Protein AF-A0A7C5RAL5-F1 (afdb_monomer)

Solvent-accessible surface area (backbone atoms only — not comparable to full-atom values): 3913 Å² total; per-residue (Å²): 115,79,62,61,58,47,51,53,51,34,60,56,54,69,75,54,50,67,74,38,75,48,77,44,75,52,60,93,90,60,52,68,69,60,55,50,54,52,53,54,48,36,29,56,77,69,74,39,43,75,47,76,52,93,61,77,77,62,43,44,38,36,32,34,38,113

Foldseek 3Di:
DVVVVLVVLLVVVVVDDQFDKDKDFADPPDDPVVVVVSNCVSCVVVVWDWDWDDDPDRITMIGIHD

Sequence (66 aa):
MREQIRQQYREYLKQLKPGDWAAIELEEGERKLTVRNRLKRAAQDLGIELEFRRSRGPVIYVQVKK

pLDDT: mean 85.11, std 7.93, range [55.25, 92.94]

Structure (mmCIF, N/CA/C/O backbone):
data_AF-A0A7C5RAL5-F1
#
_entry.id   AF-A0A7C5RAL5-F1
#
loop_
_atom_site.group_PDB
_atom_site.id
_atom_site.type_symbol
_atom_site.label_atom_id
_atom_site.label_alt_id
_atom_site.label_comp_id
_atom_site.label_asym_id
_atom_site.label_entity_id
_atom_site.label_seq_id
_atom_site.pdbx_PDB_ins_code
_atom_site.Cartn_x
_atom_site.Cartn_y
_atom_site.Cartn_z
_atom_site.occupancy
_atom_site.B_iso_or_equiv
_atom_site.auth_seq_id
_atom_site.auth_comp_id
_atom_site.auth_asym_id
_atom_site.auth_atom_id
_atom_site.pdbx_PDB_model_num
ATOM 1 N N . MET A 1 1 ? 4.847 12.274 -14.793 1.00 55.25 1 MET A N 1
ATOM 2 C CA . MET A 1 1 ? 4.797 10.790 -14.800 1.00 55.25 1 MET A CA 1
ATOM 3 C C . MET A 1 1 ? 4.729 10.150 -13.403 1.00 55.25 1 MET A C 1
ATOM 5 O O . MET A 1 1 ? 3.878 9.299 -13.198 1.00 55.25 1 MET A O 1
ATOM 9 N N . ARG A 1 2 ? 5.549 10.536 -12.402 1.00 58.53 2 ARG A N 1
ATOM 10 C CA . ARG A 1 2 ? 5.498 9.910 -11.050 1.00 58.53 2 ARG A CA 1
ATOM 11 C C . ARG A 1 2 ? 4.219 10.199 -10.242 1.00 58.53 2 ARG A C 1
ATOM 13 O O . ARG A 1 2 ? 3.861 9.390 -9.390 1.00 58.53 2 ARG A O 1
ATOM 20 N N . GLU A 1 3 ? 3.560 11.333 -10.473 1.00 61.72 3 GLU A N 1
ATOM 21 C CA . GLU A 1 3 ? 2.333 11.718 -9.752 1.00 61.72 3 GLU A CA 1
ATOM 22 C C . GLU A 1 3 ? 1.084 10.986 -10.250 1.00 61.72 3 GLU A C 1
ATOM 24 O O . GLU A 1 3 ? 0.300 10.530 -9.424 1.00 61.72 3 GLU A O 1
ATOM 29 N N . GLN A 1 4 ? 0.954 10.770 -11.564 1.00 70.56 4 GLN A N 1
ATOM 30 C CA . GLN A 1 4 ? -0.189 10.062 -12.164 1.00 70.56 4 GLN A CA 1
ATOM 31 C C . GLN A 1 4 ? -0.344 8.643 -11.604 1.00 70.56 4 GLN A C 1
ATOM 33 O O . GLN A 1 4 ? -1.423 8.261 -11.164 1.00 70.56 4 GLN A O 1
ATOM 38 N N . ILE A 1 5 ? 0.762 7.901 -11.510 1.00 72.25 5 ILE A N 1
ATOM 39 C CA . ILE A 1 5 ? 0.767 6.541 -10.954 1.00 72.25 5 ILE A CA 1
ATOM 40 C C . ILE A 1 5 ? 0.349 6.546 -9.473 1.00 72.25 5 ILE A C 1
ATOM 42 O O . ILE A 1 5 ? -0.352 5.655 -9.003 1.00 72.25 5 ILE A O 1
ATOM 46 N N . ARG A 1 6 ? 0.755 7.564 -8.703 1.00 70.50 6 ARG A N 1
ATOM 47 C CA . ARG A 1 6 ? 0.374 7.668 -7.286 1.00 70.50 6 ARG A CA 1
ATOM 48 C C . ARG A 1 6 ? -1.120 7.926 -7.126 1.00 70.50 6 ARG A C 1
ATOM 50 O O . ARG A 1 6 ? -1.732 7.370 -6.217 1.00 70.50 6 ARG A O 1
ATOM 57 N N . GLN A 1 7 ? -1.683 8.773 -7.981 1.00 76.94 7 GLN A N 1
ATOM 58 C CA . GLN A 1 7 ? -3.102 9.091 -7.949 1.00 76.94 7 GLN A CA 1
ATOM 59 C C . GLN A 1 7 ? -3.955 7.860 -8.269 1.00 76.94 7 GLN A C 1
ATOM 61 O O . GLN A 1 7 ? -4.882 7.579 -7.517 1.00 76.94 7 GLN A O 1
ATOM 66 N N . GLN A 1 8 ? -3.556 7.059 -9.262 1.00 80.81 8 GLN A N 1
ATOM 67 C CA . GLN A 1 8 ? -4.198 5.775 -9.571 1.00 80.81 8 GLN A CA 1
ATOM 68 C C . GLN A 1 8 ? -4.198 4.823 -8.366 1.00 80.81 8 GLN A C 1
ATOM 70 O O . GLN A 1 8 ? -5.243 4.294 -7.996 1.00 80.81 8 GLN A O 1
ATOM 75 N N . TYR A 1 9 ? -3.056 4.658 -7.686 1.00 79.94 9 TYR A N 1
ATOM 76 C CA . TYR A 1 9 ? -3.000 3.817 -6.485 1.00 79.94 9 TYR A CA 1
ATOM 77 C C . TYR A 1 9 ? -3.853 4.363 -5.336 1.00 79.94 9 TYR A C 1
ATOM 79 O O . TYR A 1 9 ? -4.465 3.580 -4.616 1.00 79.94 9 TYR A O 1
ATOM 87 N N . ARG A 1 10 ? -3.928 5.686 -5.150 1.00 75.88 10 ARG A N 1
ATOM 88 C CA . ARG A 1 10 ? -4.815 6.282 -4.138 1.00 75.88 10 ARG A CA 1
ATOM 89 C C . ARG A 1 10 ? -6.287 6.047 -4.467 1.00 75.88 10 ARG A C 1
ATOM 91 O O . ARG A 1 10 ? -7.043 5.700 -3.570 1.00 75.88 10 ARG A O 1
ATOM 98 N N . GLU A 1 11 ? -6.700 6.249 -5.715 1.00 83.31 11 GLU A N 1
ATOM 99 C CA . GLU A 1 11 ? -8.084 6.016 -6.148 1.00 83.31 11 GLU A CA 1
ATOM 100 C C . GLU A 1 11 ? -8.479 4.549 -5.992 1.00 83.31 11 GLU A C 1
ATOM 102 O O . GLU A 1 11 ? -9.557 4.264 -5.477 1.00 83.31 11 GLU A O 1
ATOM 107 N N . TYR A 1 12 ? -7.574 3.632 -6.329 1.00 83.12 12 TYR A N 1
ATOM 108 C C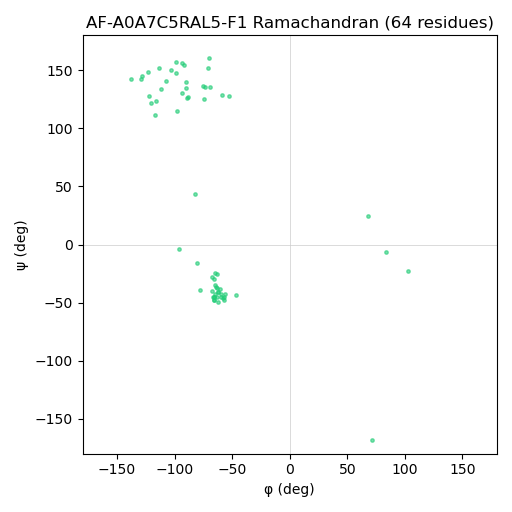A . TYR A 1 12 ? -7.762 2.205 -6.106 1.00 83.12 12 TYR A CA 1
ATOM 109 C C . TYR A 1 12 ? -7.890 1.862 -4.613 1.00 83.12 12 TYR A C 1
ATOM 111 O O . TYR A 1 12 ? -8.849 1.214 -4.205 1.00 83.12 12 TYR A O 1
ATOM 119 N N . LEU A 1 13 ? -6.977 2.356 -3.766 1.00 81.06 13 LEU A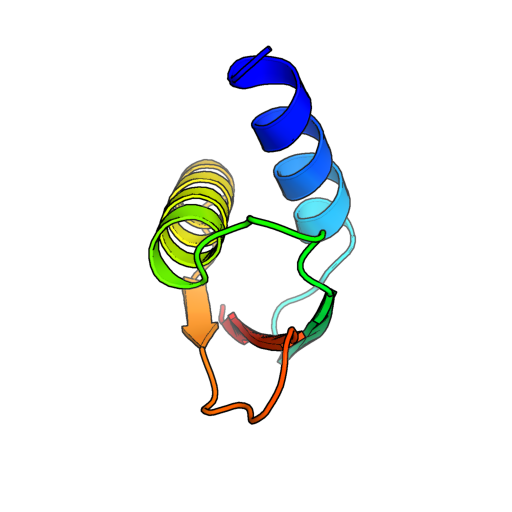 N 1
ATOM 120 C CA . LEU A 1 13 ? -7.012 2.094 -2.322 1.00 81.06 13 LEU A CA 1
ATOM 121 C C . LEU A 1 13 ? -8.229 2.720 -1.623 1.00 81.06 13 LEU A C 1
ATOM 123 O O . LEU A 1 13 ? -8.708 2.154 -0.649 1.00 81.06 13 LEU A O 1
ATOM 127 N N . LYS A 1 14 ? -8.761 3.846 -2.117 1.00 81.75 14 LYS A N 1
ATOM 128 C CA . LYS A 1 14 ? -9.989 4.469 -1.585 1.00 81.75 14 LYS A CA 1
ATOM 129 C C . LYS A 1 14 ? -11.231 3.592 -1.734 1.00 81.75 14 LYS A C 1
ATOM 131 O O . LYS A 1 14 ? -12.190 3.785 -0.993 1.00 81.75 14 LYS A O 1
ATOM 136 N N . GLN A 1 15 ? -11.239 2.682 -2.706 1.00 84.00 15 GLN A N 1
ATOM 137 C CA . GLN A 1 15 ? -12.356 1.761 -2.919 1.00 84.00 15 GLN A CA 1
ATOM 138 C C . GLN A 1 15 ? -12.312 0.570 -1.954 1.00 84.00 15 GLN A C 1
ATOM 140 O O . GLN A 1 15 ? -13.320 -0.113 -1.789 1.00 84.00 15 GLN A O 1
ATOM 145 N N . LEU A 1 16 ? -11.168 0.337 -1.307 1.00 82.94 16 LEU A N 1
ATOM 146 C CA . LEU A 1 16 ? -10.968 -0.761 -0.372 1.00 82.94 16 LEU A CA 1
ATOM 147 C C . LEU A 1 16 ? -11.328 -0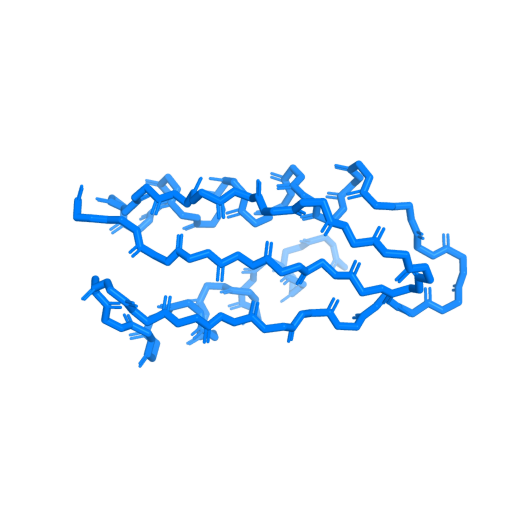.331 1.050 1.00 82.94 16 LEU A C 1
ATOM 149 O O . LEU A 1 16 ? -10.997 0.767 1.502 1.00 82.94 16 LEU A O 1
ATOM 153 N N . LYS A 1 17 ? -11.979 -1.229 1.781 1.00 82.94 17 LYS A N 1
ATOM 154 C CA . LYS A 1 17 ? -12.300 -1.075 3.198 1.00 82.94 17 LYS A CA 1
ATOM 155 C C . LYS A 1 17 ? -11.282 -1.823 4.063 1.00 82.94 17 LYS A C 1
ATOM 157 O O . LYS A 1 17 ? -10.661 -2.782 3.603 1.00 82.94 17 LYS A O 1
ATOM 162 N N . PRO A 1 18 ? -11.114 -1.440 5.341 1.00 84.38 18 PRO A N 1
ATOM 163 C CA . PRO A 1 18 ? -10.337 -2.239 6.282 1.00 84.38 18 PRO A CA 1
ATOM 164 C C . PRO A 1 18 ? -10.822 -3.694 6.311 1.00 84.38 18 PRO A C 1
ATOM 166 O O . PRO A 1 18 ? -12.009 -3.951 6.502 1.00 84.38 18 PRO A O 1
ATOM 169 N N . GLY A 1 19 ? -9.899 -4.637 6.130 1.00 85.56 19 GLY A N 1
ATOM 170 C CA . GLY A 1 19 ? -10.178 -6.067 5.990 1.00 85.56 19 GLY A CA 1
ATOM 171 C C . GLY A 1 19 ? -10.099 -6.581 4.552 1.00 85.56 19 GLY A C 1
ATOM 172 O O . GLY A 1 19 ? -9.820 -7.771 4.373 1.00 85.56 19 GLY A O 1
ATOM 173 N N . ASP A 1 20 ? -10.253 -5.703 3.557 1.00 87.25 20 ASP A N 1
ATOM 174 C CA . ASP A 1 20 ? -10.230 -6.074 2.144 1.00 87.25 20 ASP A CA 1
ATOM 175 C C . ASP A 1 20 ? -8.832 -6.472 1.676 1.00 87.25 20 ASP A C 1
ATOM 177 O O . ASP A 1 20 ? -7.799 -6.002 2.169 1.00 87.25 20 ASP A O 1
ATOM 181 N N . TRP A 1 21 ? -8.823 -7.342 0.672 1.00 88.00 21 TRP A N 1
ATOM 182 C CA . TRP A 1 21 ? -7.625 -7.810 -0.001 1.00 88.00 21 TRP A CA 1
ATOM 183 C C . TRP A 1 21 ? -7.530 -7.196 -1.390 1.00 88.00 21 TRP A C 1
ATOM 185 O O . TRP A 1 21 ? -8.519 -7.108 -2.111 1.00 88.00 21 TRP A O 1
ATOM 195 N N . ALA A 1 22 ? -6.314 -6.837 -1.781 1.00 87.25 22 ALA A N 1
ATOM 196 C CA . ALA A 1 22 ? -5.997 -6.393 -3.124 1.00 87.25 22 ALA A CA 1
ATOM 197 C C . ALA A 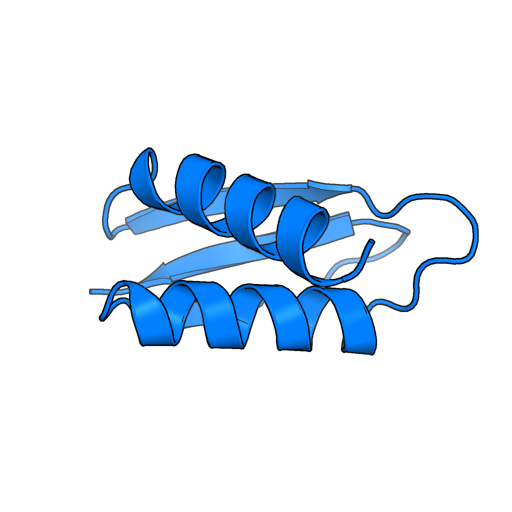1 22 ? -4.803 -7.162 -3.688 1.00 87.25 22 ALA A C 1
ATOM 199 O O . ALA A 1 22 ? -3.831 -7.468 -2.988 1.00 87.25 22 ALA A O 1
ATOM 200 N N . ALA A 1 23 ? -4.892 -7.457 -4.980 1.00 89.88 23 ALA A N 1
ATOM 201 C CA . ALA A 1 23 ? -3.842 -8.074 -5.769 1.00 89.88 23 ALA A CA 1
ATOM 202 C C . ALA A 1 23 ? -3.410 -7.077 -6.839 1.00 89.88 23 ALA A C 1
ATOM 204 O O . ALA A 1 23 ? -4.234 -6.572 -7.595 1.00 89.88 23 ALA A O 1
ATOM 205 N N . ILE A 1 24 ? -2.121 -6.766 -6.860 1.00 89.62 24 ILE A N 1
ATOM 206 C CA . ILE A 1 24 ? -1.551 -5.776 -7.766 1.00 89.62 24 ILE A CA 1
ATOM 207 C C . ILE A 1 24 ? -0.564 -6.498 -8.658 1.00 89.62 24 ILE A C 1
ATOM 209 O O . ILE A 1 24 ? 0.469 -6.977 -8.182 1.00 89.62 24 ILE A O 1
ATOM 213 N N . GLU A 1 25 ? -0.914 -6.600 -9.931 1.00 89.88 25 GLU A N 1
ATOM 214 C CA . GLU A 1 25 ? -0.027 -7.096 -10.972 1.00 89.88 25 GLU A CA 1
ATOM 215 C C . GLU A 1 25 ? 1.008 -6.026 -11.319 1.00 89.88 25 GLU A C 1
ATOM 217 O O . GLU A 1 25 ? 0.708 -4.836 -11.387 1.00 89.88 25 GLU A O 1
ATOM 222 N N . LEU A 1 26 ? 2.256 -6.456 -11.454 1.00 88.25 26 LEU A N 1
ATOM 223 C CA . LEU A 1 26 ? 3.369 -5.622 -11.864 1.00 88.25 26 LEU A CA 1
ATOM 224 C C . LEU A 1 26 ? 3.494 -5.669 -13.373 1.00 88.25 26 LEU A C 1
ATOM 226 O O . LEU A 1 26 ? 3.519 -6.753 -13.958 1.00 88.25 26 LEU A O 1
ATOM 230 N N . GLU A 1 27 ? 3.681 -4.499 -13.967 1.00 87.50 27 GLU A N 1
ATOM 231 C CA . GLU A 1 27 ? 4.052 -4.405 -15.370 1.00 87.50 27 GLU A CA 1
ATOM 232 C C . GLU A 1 27 ? 5.492 -4.888 -15.601 1.00 87.50 27 GLU A C 1
ATOM 234 O O . GLU A 1 27 ? 6.329 -4.962 -14.688 1.00 87.50 27 GLU A O 1
ATOM 239 N N . GLU A 1 28 ? 5.795 -5.226 -16.852 1.00 82.06 28 GLU A N 1
ATOM 240 C CA . GLU A 1 28 ? 7.120 -5.682 -17.251 1.00 82.06 28 GLU A CA 1
ATOM 241 C C . GLU A 1 28 ? 8.184 -4.613 -16.943 1.00 82.06 28 GLU A C 1
ATOM 243 O O . GLU A 1 28 ? 8.050 -3.436 -17.274 1.00 82.06 28 GLU A O 1
ATOM 248 N N . GLY A 1 29 ? 9.252 -5.013 -16.246 1.00 85.06 29 GLY A N 1
ATOM 249 C CA . GLY A 1 29 ? 10.309 -4.100 -15.800 1.00 85.06 29 GLY A CA 1
ATOM 250 C C . GLY A 1 29 ? 10.019 -3.350 -14.492 1.00 85.06 29 GLY A C 1
ATOM 251 O O . GLY A 1 29 ? 10.931 -2.717 -13.941 1.00 85.06 29 GLY A O 1
ATOM 252 N N . GLU A 1 30 ? 8.814 -3.451 -13.917 1.00 86.88 30 GLU A N 1
ATOM 253 C CA . GLU A 1 30 ? 8.547 -2.878 -12.600 1.00 86.88 30 GLU A CA 1
ATOM 254 C C . GLU A 1 30 ? 9.201 -3.685 -11.471 1.00 86.88 30 GLU A C 1
ATOM 256 O O . GLU A 1 30 ? 9.135 -4.912 -11.372 1.00 86.88 30 GLU A O 1
ATOM 261 N N . ARG A 1 31 ? 9.830 -2.966 -10.536 1.00 88.88 31 ARG A N 1
ATOM 262 C CA . ARG A 1 31 ? 10.426 -3.576 -9.343 1.00 88.88 31 ARG A CA 1
ATOM 263 C C . ARG A 1 31 ? 9.392 -3.644 -8.225 1.00 88.88 31 ARG A C 1
ATOM 265 O O . ARG A 1 31 ? 8.904 -2.605 -7.778 1.00 88.88 31 ARG A O 1
ATOM 272 N N . LYS A 1 32 ? 9.181 -4.838 -7.656 1.00 89.19 32 LYS A N 1
ATOM 273 C CA . LYS A 1 32 ? 8.319 -5.061 -6.472 1.00 89.19 32 LYS A CA 1
ATOM 274 C C . LYS A 1 32 ? 8.550 -4.076 -5.340 1.00 89.19 32 LYS A C 1
ATOM 276 O O . LYS A 1 32 ? 7.592 -3.573 -4.760 1.00 89.19 32 LYS A O 1
ATOM 281 N N . LEU A 1 33 ? 9.811 -3.781 -5.034 1.00 90.00 33 LEU A N 1
ATOM 282 C CA . LEU A 1 33 ? 10.153 -2.831 -3.979 1.00 90.00 33 LEU A CA 1
ATOM 283 C C . LEU A 1 33 ? 9.632 -1.419 -4.290 1.00 90.00 33 LEU A C 1
ATOM 285 O O . LEU A 1 33 ? 9.102 -0.750 -3.406 1.00 90.00 33 LEU A O 1
ATOM 289 N N . THR A 1 34 ? 9.735 -0.980 -5.546 1.00 90.50 34 THR A N 1
ATOM 290 C CA . THR A 1 34 ? 9.260 0.337 -5.983 1.00 90.50 34 THR A CA 1
ATOM 291 C C . THR A 1 34 ? 7.741 0.433 -5.875 1.00 90.50 34 THR A C 1
ATOM 293 O O . THR A 1 34 ? 7.240 1.395 -5.293 1.00 90.50 34 THR A O 1
ATOM 296 N N . VAL A 1 35 ? 7.014 -0.571 -6.371 1.00 89.69 35 VAL A N 1
ATOM 297 C CA . VAL A 1 35 ? 5.544 -0.621 -6.295 1.00 89.69 35 VAL A CA 1
ATOM 298 C C . VAL A 1 35 ? 5.078 -0.674 -4.838 1.00 89.69 35 VAL A C 1
ATOM 300 O O . VAL A 1 35 ? 4.246 0.130 -4.423 1.00 89.69 35 VAL A O 1
ATOM 303 N N . ARG A 1 36 ? 5.706 -1.513 -4.004 1.00 91.00 36 ARG A N 1
ATOM 304 C CA . ARG A 1 36 ? 5.433 -1.584 -2.559 1.00 91.00 36 ARG A CA 1
ATOM 305 C C . ARG A 1 36 ? 5.622 -0.236 -1.861 1.00 91.00 36 ARG A C 1
ATOM 307 O O . ARG A 1 36 ? 4.768 0.174 -1.080 1.00 91.00 36 ARG A O 1
ATOM 314 N N . ASN A 1 37 ? 6.707 0.478 -2.158 1.00 91.25 37 ASN A N 1
ATOM 315 C CA . ASN A 1 37 ? 6.959 1.801 -1.583 1.00 91.25 37 ASN A CA 1
ATOM 316 C C . ASN A 1 37 ? 5.923 2.843 -2.032 1.00 91.25 37 ASN A C 1
ATOM 318 O O . ASN A 1 37 ? 5.564 3.722 -1.248 1.00 91.25 37 ASN A O 1
ATOM 322 N N . ARG A 1 38 ? 5.427 2.754 -3.274 1.00 90.00 38 ARG A N 1
ATOM 323 C CA . ARG A 1 38 ? 4.340 3.617 -3.769 1.00 90.00 38 ARG A CA 1
ATOM 324 C C . ARG A 1 38 ? 3.032 3.336 -3.028 1.00 90.00 38 ARG A C 1
ATOM 326 O O . ARG A 1 38 ? 2.426 4.280 -2.533 1.00 90.00 38 ARG A O 1
ATOM 333 N N . LEU A 1 39 ? 2.660 2.063 -2.884 1.00 89.69 39 LEU A N 1
ATOM 334 C CA . LEU A 1 39 ? 1.464 1.637 -2.149 1.00 89.69 39 LEU A CA 1
ATOM 335 C C . LEU A 1 39 ? 1.508 2.074 -0.690 1.00 89.69 39 LEU A C 1
ATOM 337 O O . LEU A 1 39 ? 0.544 2.637 -0.188 1.00 89.69 39 LEU A O 1
ATOM 341 N N . LYS A 1 40 ? 2.656 1.891 -0.028 1.00 90.88 40 LYS A N 1
ATOM 342 C CA . LYS A 1 40 ? 2.842 2.317 1.361 1.00 90.88 40 LYS A CA 1
ATOM 343 C C . LYS A 1 40 ? 2.635 3.825 1.529 1.00 90.88 40 LYS A C 1
ATOM 345 O O . LYS A 1 40 ? 1.984 4.240 2.478 1.00 90.88 40 LYS A O 1
ATOM 350 N N . ARG A 1 41 ? 3.153 4.644 0.606 1.00 90.44 41 ARG A N 1
ATOM 351 C CA . ARG A 1 41 ? 2.935 6.100 0.631 1.00 90.44 41 ARG A CA 1
ATOM 352 C C . ARG A 1 41 ? 1.475 6.466 0.382 1.00 90.44 41 ARG A C 1
ATOM 354 O O . ARG A 1 41 ? 0.935 7.277 1.116 1.00 90.44 41 ARG A O 1
ATOM 361 N N . ALA A 1 42 ? 0.833 5.850 -0.610 1.00 88.56 42 ALA A N 1
ATOM 362 C CA . ALA A 1 42 ? -0.580 6.090 -0.891 1.00 88.56 42 ALA A CA 1
ATOM 363 C C . ALA A 1 42 ? -1.475 5.724 0.307 1.00 88.56 42 ALA A C 1
ATOM 365 O O . ALA A 1 42 ? -2.405 6.458 0.611 1.00 88.56 42 ALA A O 1
ATOM 366 N N . ALA A 1 43 ? -1.155 4.642 1.017 1.00 89.31 43 ALA A N 1
ATOM 367 C CA . ALA A 1 43 ? -1.837 4.244 2.243 1.00 89.31 43 ALA A CA 1
ATOM 368 C C . ALA A 1 43 ? -1.625 5.240 3.393 1.00 89.31 43 ALA A C 1
ATOM 370 O O . ALA A 1 43 ? -2.593 5.658 4.020 1.00 89.31 43 ALA A O 1
ATOM 371 N N . GLN A 1 44 ? -0.384 5.699 3.603 1.00 89.12 44 GLN A N 1
ATOM 372 C CA . GLN A 1 44 ? -0.079 6.764 4.569 1.00 89.12 44 GLN A CA 1
ATOM 373 C C . GLN A 1 44 ? -0.874 8.041 4.283 1.00 89.12 44 GLN A C 1
ATOM 375 O O . GLN A 1 44 ? -1.429 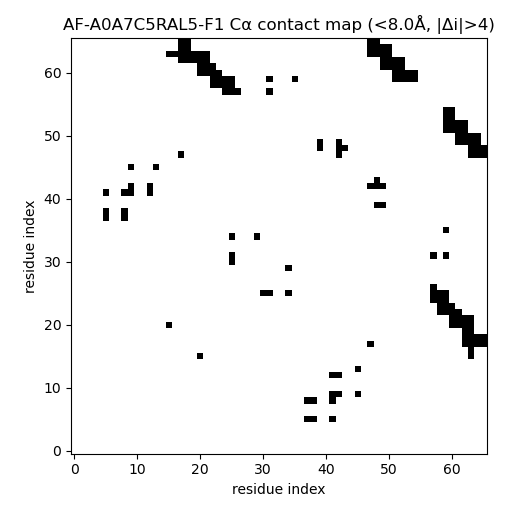8.635 5.200 1.00 89.12 44 GLN A O 1
ATOM 380 N N . ASP A 1 45 ? -0.974 8.430 3.012 1.00 87.69 45 ASP A N 1
ATOM 381 C CA . ASP A 1 45 ? -1.740 9.603 2.588 1.00 87.69 45 ASP A CA 1
ATOM 382 C C . ASP A 1 45 ? -3.252 9.465 2.850 1.00 87.69 45 ASP A C 1
ATOM 384 O O . ASP A 1 45 ? -3.957 10.468 2.942 1.00 87.69 45 ASP A O 1
ATOM 388 N N . LEU A 1 46 ? -3.754 8.229 2.928 1.00 85.50 46 LEU A N 1
ATOM 389 C CA . LEU A 1 46 ? -5.151 7.899 3.215 1.00 85.50 46 LEU A CA 1
ATOM 390 C C . LEU A 1 46 ? -5.397 7.587 4.700 1.00 85.50 46 LEU A C 1
ATOM 392 O O . LEU A 1 46 ? -6.541 7.359 5.079 1.00 85.50 46 LEU A O 1
ATOM 396 N N . GLY A 1 47 ? -4.350 7.573 5.531 1.00 88.12 47 GLY A N 1
ATOM 397 C CA . GLY A 1 47 ? -4.450 7.216 6.946 1.00 88.12 47 GLY A CA 1
ATOM 398 C C . GLY A 1 47 ? -4.797 5.746 7.198 1.00 88.12 47 GLY A C 1
ATOM 399 O O . GLY A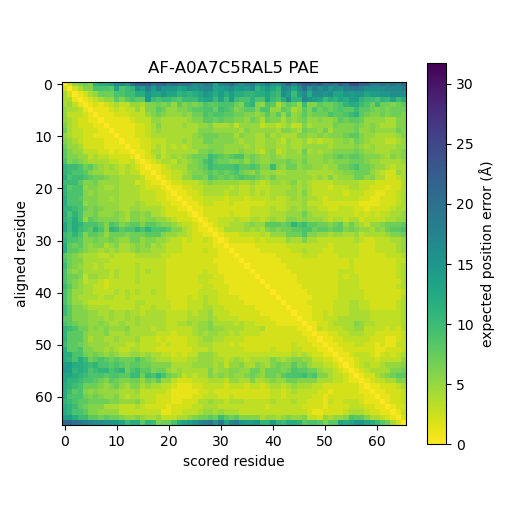 1 47 ? -5.351 5.442 8.247 1.00 88.12 47 GLY A O 1
ATOM 400 N N . ILE A 1 48 ? -4.495 4.850 6.252 1.00 88.00 48 ILE A N 1
ATOM 401 C CA . ILE A 1 48 ? -4.741 3.405 6.373 1.00 88.00 48 ILE A CA 1
ATOM 402 C C . ILE A 1 48 ? -3.420 2.639 6.429 1.00 88.00 48 ILE A C 1
ATOM 404 O O . ILE A 1 48 ? -2.408 3.059 5.858 1.00 88.00 48 ILE A O 1
ATOM 408 N N . GLU A 1 49 ? -3.424 1.483 7.083 1.00 90.06 49 GLU A N 1
ATOM 409 C CA . GLU A 1 49 ? -2.266 0.595 7.135 1.00 90.06 49 GLU A CA 1
ATOM 410 C C . GLU A 1 49 ? -2.405 -0.535 6.099 1.00 90.06 49 GLU A C 1
ATOM 412 O O . GLU A 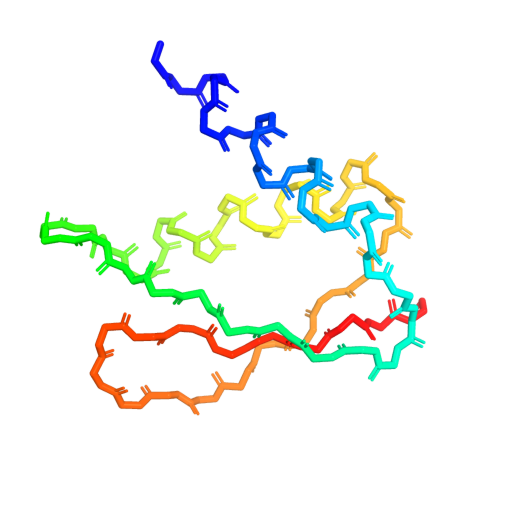1 49 ? -3.503 -0.974 5.767 1.00 90.06 49 GLU A O 1
ATOM 417 N N . LEU A 1 50 ? -1.288 -1.005 5.534 1.00 91.38 50 LEU A N 1
ATOM 418 C CA . LEU A 1 50 ? -1.279 -2.115 4.575 1.00 91.38 50 LEU A CA 1
ATOM 419 C C . LEU A 1 50 ? -0.393 -3.247 5.084 1.00 91.38 50 LEU A C 1
ATOM 421 O O . LEU A 1 50 ? 0.795 -3.046 5.347 1.00 91.38 50 LEU A O 1
ATOM 425 N N . GLU A 1 51 ? -0.937 -4.460 5.114 1.00 92.94 51 GLU A N 1
ATOM 426 C CA . GLU A 1 51 ? -0.171 -5.675 5.370 1.00 92.94 51 GLU A CA 1
ATOM 427 C C . GLU A 1 51 ? 0.182 -6.362 4.044 1.00 92.94 51 GLU A C 1
ATOM 429 O O . GLU A 1 51 ? -0.686 -6.839 3.314 1.00 92.94 51 GLU A O 1
ATOM 434 N N . PHE A 1 52 ? 1.474 -6.435 3.723 1.00 91.56 52 PHE A N 1
ATOM 435 C CA . PHE A 1 52 ? 1.952 -7.087 2.504 1.00 91.56 52 PHE A CA 1
ATOM 436 C C . PHE A 1 52 ? 2.187 -8.579 2.741 1.00 91.56 52 PHE A C 1
ATOM 438 O O . PHE A 1 52 ? 2.983 -8.958 3.602 1.00 91.56 52 PHE A O 1
ATOM 445 N N . ARG A 1 53 ? 1.589 -9.437 1.911 1.00 90.94 53 ARG A N 1
ATOM 446 C CA . ARG A 1 53 ? 1.866 -10.881 1.929 1.00 90.94 53 ARG A CA 1
ATOM 447 C C . ARG A 1 53 ? 2.950 -11.258 0.924 1.00 90.94 53 ARG A C 1
ATOM 449 O O . ARG A 1 53 ? 3.224 -10.548 -0.047 1.00 90.94 53 ARG A O 1
ATOM 456 N N . ARG A 1 54 ? 3.619 -12.388 1.182 1.00 87.44 54 ARG A N 1
ATOM 457 C CA . ARG A 1 54 ? 4.587 -12.953 0.234 1.00 87.44 54 ARG A CA 1
ATOM 458 C C . ARG A 1 54 ? 3.834 -13.470 -0.986 1.00 87.44 54 ARG A C 1
ATOM 460 O O . ARG A 1 54 ? 2.830 -14.158 -0.853 1.00 87.44 54 ARG A O 1
ATOM 467 N N . SER A 1 55 ? 4.365 -13.174 -2.159 1.00 87.94 55 SER A N 1
ATOM 468 C CA . SER A 1 55 ? 3.809 -13.572 -3.446 1.00 87.94 55 SER A CA 1
ATOM 469 C C . SER A 1 55 ? 4.931 -14.039 -4.370 1.00 87.94 55 SER A C 1
ATOM 471 O O . SER A 1 55 ? 6.030 -13.470 -4.377 1.00 87.94 55 SER A O 1
ATOM 473 N N . ARG A 1 56 ? 4.655 -15.072 -5.167 1.00 86.81 56 ARG A N 1
ATOM 474 C CA . ARG A 1 56 ? 5.515 -15.501 -6.280 1.00 86.81 56 ARG A CA 1
ATOM 475 C C . ARG A 1 56 ? 5.059 -14.800 -7.568 1.00 86.81 56 ARG A C 1
ATOM 477 O O . ARG A 1 56 ? 3.907 -14.392 -7.651 1.00 86.81 56 ARG A O 1
ATOM 484 N N . GLY A 1 57 ? 5.961 -14.621 -8.534 1.00 85.31 57 GLY A N 1
ATOM 485 C CA . GLY A 1 57 ? 5.637 -13.972 -9.816 1.00 85.31 57 GLY A CA 1
ATOM 486 C C . GLY A 1 57 ? 5.404 -12.455 -9.718 1.00 85.31 57 GLY A C 1
ATOM 487 O O . GLY A 1 57 ? 5.727 -11.862 -8.685 1.00 85.31 57 GLY A O 1
ATOM 488 N N . PRO A 1 58 ? 4.868 -11.810 -10.764 1.00 90.56 58 PRO A N 1
ATOM 489 C CA . PRO A 1 58 ? 4.702 -10.359 -10.859 1.00 90.56 58 PRO A CA 1
ATOM 490 C C . PRO A 1 58 ? 3.433 -9.868 -10.143 1.00 90.56 58 PRO A C 1
ATOM 492 O O . PRO A 1 58 ? 2.716 -9.033 -10.657 1.00 90.56 58 PRO A O 1
ATOM 495 N N . VAL A 1 59 ? 3.139 -10.372 -8.945 1.00 90.69 59 VAL A N 1
ATOM 496 C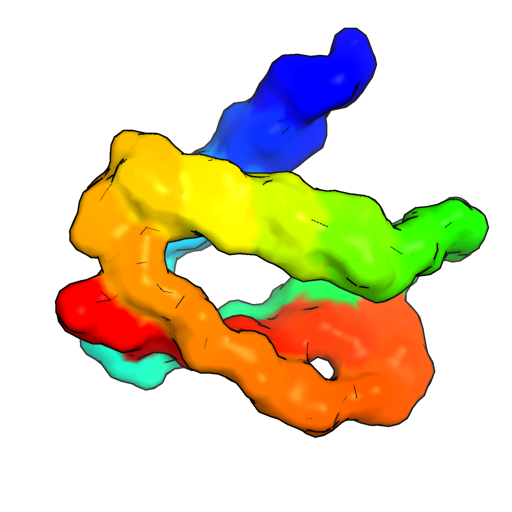 CA . VAL A 1 59 ? 1.983 -9.933 -8.145 1.00 90.69 59 VAL A CA 1
ATO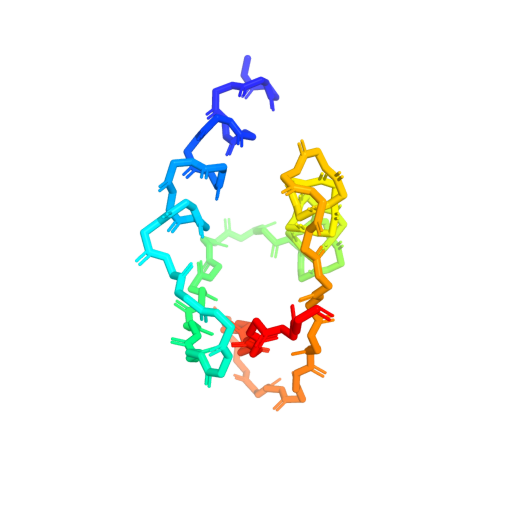M 497 C C . VAL A 1 59 ? 2.433 -9.452 -6.776 1.00 90.69 59 VAL A C 1
ATOM 499 O O . VAL A 1 59 ? 3.400 -9.977 -6.218 1.00 90.69 59 VAL A O 1
ATOM 502 N N . ILE A 1 60 ? 1.732 -8.480 -6.201 1.00 91.44 60 ILE A N 1
ATOM 503 C CA . ILE A 1 60 ? 1.801 -8.089 -4.792 1.00 91.44 60 ILE A CA 1
ATOM 504 C C . ILE A 1 60 ? 0.406 -8.248 -4.192 1.00 91.44 60 ILE A C 1
ATOM 506 O O . ILE A 1 60 ? -0.534 -7.598 -4.633 1.00 91.44 60 ILE A O 1
ATOM 510 N N . TYR A 1 61 ? 0.297 -9.074 -3.152 1.00 91.31 61 TYR A N 1
ATOM 511 C CA . TYR A 1 61 ? -0.914 -9.161 -2.341 1.00 91.31 61 TYR A CA 1
ATOM 512 C C . TYR A 1 61 ? -0.804 -8.229 -1.140 1.00 91.31 61 TYR A C 1
ATOM 514 O O . TYR A 1 61 ? 0.196 -8.265 -0.409 1.00 91.31 61 TYR A O 1
ATOM 522 N N . VAL A 1 62 ? -1.836 -7.417 -0.932 1.00 91.44 62 VAL A N 1
ATOM 523 C CA . VAL A 1 62 ? -1.960 -6.524 0.219 1.00 91.44 62 VAL A CA 1
ATOM 524 C C . VAL A 1 62 ? -3.307 -6.728 0.888 1.00 91.44 62 VAL A C 1
ATOM 526 O O . VAL A 1 62 ? -4.307 -6.964 0.216 1.00 91.44 62 VAL A O 1
ATOM 529 N N . GLN A 1 63 ? -3.328 -6.613 2.207 1.00 91.44 63 GLN A N 1
ATOM 530 C CA . GLN A 1 63 ? -4.556 -6.482 2.974 1.00 91.44 63 GLN A CA 1
ATOM 531 C C . GLN A 1 63 ? -4.614 -5.081 3.570 1.00 91.44 63 GLN A C 1
ATOM 533 O O . GLN A 1 63 ? -3.625 -4.629 4.155 1.00 91.44 63 GLN A O 1
ATOM 538 N N . VAL A 1 64 ? -5.759 -4.414 3.458 1.00 90.25 64 VAL A N 1
ATOM 539 C CA . VAL A 1 64 ? -5.989 -3.151 4.158 1.00 90.25 64 VAL A CA 1
ATOM 540 C C . VAL A 1 64 ? -6.230 -3.440 5.633 1.00 90.25 64 VAL A C 1
ATOM 542 O O . VAL A 1 64 ? -7.099 -4.232 6.002 1.00 90.25 64 VAL A O 1
ATOM 545 N N . LYS A 1 65 ? -5.441 -2.801 6.486 1.00 85.56 65 LYS A N 1
ATOM 546 C CA . LYS A 1 65 ? -5.598 -2.788 7.937 1.00 85.56 65 LYS A CA 1
ATOM 547 C C . LYS A 1 65 ? -6.209 -1.458 8.366 1.00 85.56 65 LYS A C 1
ATOM 549 O O . LYS A 1 65 ? -6.075 -0.452 7.671 1.00 85.56 65 LYS A O 1
ATOM 554 N N . LYS A 1 66 ? -6.957 -1.523 9.467 1.00 69.38 66 LYS A N 1
ATOM 555 C CA . LYS A 1 66 ? -7.612 -0.370 10.087 1.00 69.38 66 LYS A CA 1
ATOM 556 C C . LYS A 1 66 ? -6.574 0.595 10.638 1.00 69.38 66 LYS A C 1
ATOM 558 O O . LYS A 1 66 ? -5.602 0.084 11.230 1.00 69.38 66 LYS A O 1
#

Radius of gyration: 11.18 Å; Cα contacts (8 Å, |Δi|>4): 87; chains: 1; bounding box: 23×27×27 Å

Mean predicted aligned error: 4.74 Å

Secondary structure (DSSP, 8-state):
-HHHHHHHHHHHHHTPPTT-EEEEEPPTT--HHHHHHHHHHHHHHHT-EEEEEP-SSSEEEEEEE-

Nearest PDB structures (foldseek):
  7mwr-assembly1_B  TM=7.126E-01  e=1.409E-01  synthetic construct
  8ure-assembly1_G  TM=6.869E-01  e=1.968E-01  synthetic construct
  6mrs-assembly1_A  TM=5.281E-01  e=1.079E-01  synthetic construct
  7zw0-assembly1_sh  TM=6.609E-01  e=3.837E-01  Saccharomyces cerevisiae W303
  3ehf-assembly1_A  TM=4.118E-01  e=4.246E+00  Bacillus subtilis